Protein AF-A0A819VDP5-F1 (afdb_monomer)

Secondary structure (DSSP, 8-state):
------HHHHHHH--TT--EEEEESSBTTTTBPPPHHHHHHHHHHHHHHHHHHHHHHGGGPPPPEEEEE-----

Foldseek 3Di:
DLPDDPLVVVLVPDDPPQAEDEAEACDPPPRDHYDPVSVVSVVVSQVVVQVVQCVVPPPPRHGRHYDYDHDDDD

pLDDT: mean 91.13, std 9.49, range [53.34, 97.25]

Structure (mmCIF, N/CA/C/O backbone):
data_AF-A0A819VDP5-F1
#
_entry.id   AF-A0A819VDP5-F1
#
loop_
_atom_site.group_PDB
_atom_site.id
_atom_s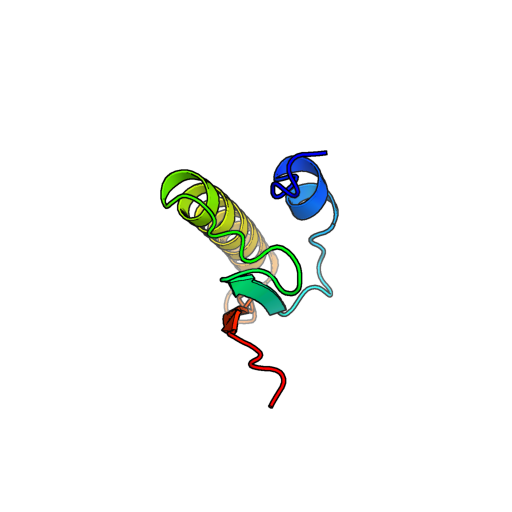ite.type_symbol
_atom_site.label_atom_id
_atom_site.label_alt_id
_atom_site.label_comp_id
_atom_site.label_asym_id
_atom_site.label_entity_id
_atom_site.label_seq_id
_atom_site.pdbx_PDB_ins_code
_atom_site.Cartn_x
_atom_site.Cartn_y
_atom_site.Cartn_z
_atom_site.occupancy
_atom_site.B_iso_or_equiv
_atom_site.auth_seq_id
_atom_site.auth_comp_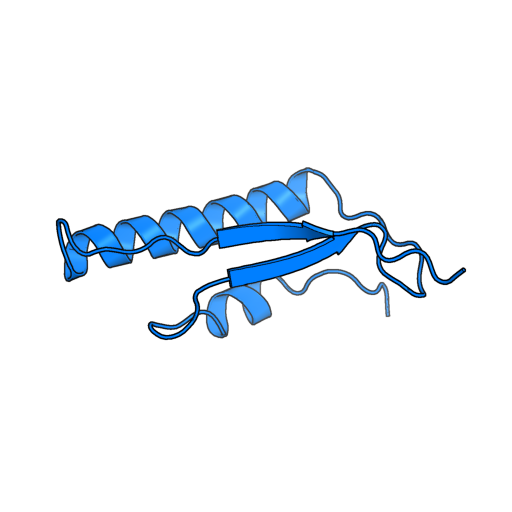id
_atom_site.auth_asym_id
_atom_site.auth_atom_id
_atom_site.pdbx_PDB_model_num
ATOM 1 N N . ASN A 1 1 ? 9.013 12.517 -15.986 1.00 58.28 1 ASN A N 1
ATOM 2 C CA . ASN A 1 1 ? 8.099 11.523 -15.379 1.00 58.28 1 ASN A CA 1
ATOM 3 C C . ASN A 1 1 ? 8.845 10.238 -15.088 1.00 58.28 1 ASN A C 1
ATOM 5 O O . ASN A 1 1 ? 9.255 9.575 -16.027 1.00 58.28 1 ASN A O 1
ATOM 9 N N . THR A 1 2 ? 9.038 9.897 -13.813 1.00 79.81 2 THR A N 1
ATOM 10 C CA . THR A 1 2 ? 9.777 8.693 -13.384 1.00 79.81 2 THR A CA 1
ATOM 11 C C . THR A 1 2 ? 8.871 7.490 -13.094 1.00 79.81 2 THR A C 1
ATOM 13 O O . THR A 1 2 ? 9.380 6.421 -12.766 1.00 79.81 2 THR A O 1
ATOM 16 N N . TYR A 1 3 ? 7.543 7.637 -13.209 1.00 85.12 3 TYR A N 1
ATOM 17 C CA . TYR A 1 3 ? 6.540 6.616 -12.849 1.00 85.12 3 TYR A CA 1
ATOM 18 C C . TYR A 1 3 ? 6.687 6.078 -11.413 1.00 85.12 3 TYR A C 1
ATOM 20 O O . TYR A 1 3 ? 6.320 4.941 -11.119 1.00 85.12 3 T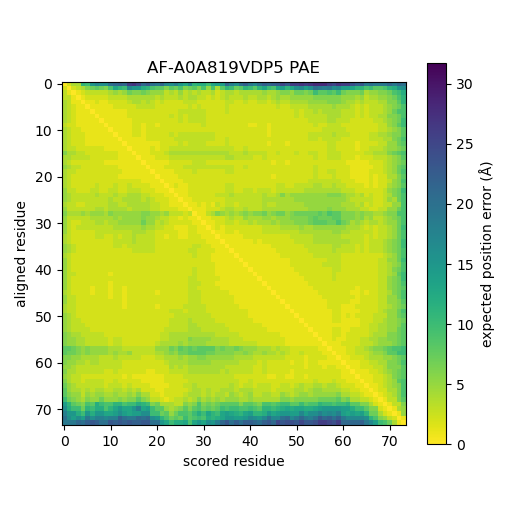YR A O 1
ATOM 28 N N . ASP A 1 4 ? 7.250 6.889 -10.516 1.00 87.88 4 ASP A N 1
ATOM 29 C CA . ASP A 1 4 ? 7.301 6.579 -9.090 1.00 87.88 4 ASP A CA 1
ATOM 30 C C . ASP A 1 4 ? 5.928 6.695 -8.436 1.00 87.88 4 ASP A C 1
ATOM 32 O O . ASP A 1 4 ? 5.057 7.453 -8.867 1.00 87.88 4 ASP A O 1
ATOM 36 N N . LEU A 1 5 ? 5.755 5.933 -7.360 1.00 90.81 5 LEU A N 1
ATOM 37 C CA . LEU A 1 5 ? 4.579 6.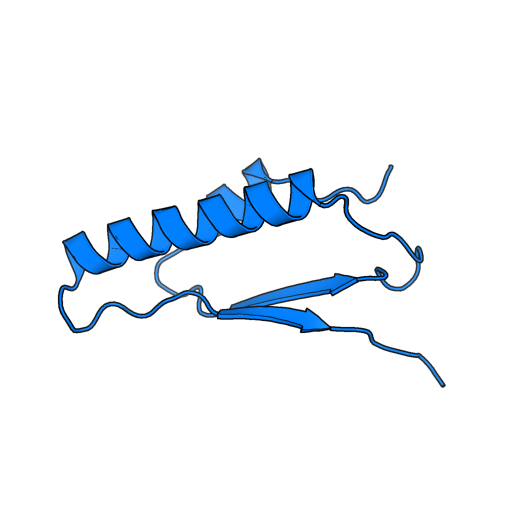030 -6.514 1.00 90.81 5 LEU A CA 1
ATOM 38 C C . LEU A 1 5 ? 4.592 7.371 -5.782 1.00 90.81 5 LEU A C 1
ATOM 40 O O . LEU A 1 5 ? 5.547 7.700 -5.081 1.00 90.81 5 LEU A O 1
ATOM 44 N N . ASN A 1 6 ? 3.497 8.118 -5.895 1.00 93.50 6 ASN A N 1
ATOM 45 C CA . ASN A 1 6 ? 3.276 9.293 -5.066 1.00 93.50 6 ASN A CA 1
ATOM 46 C C . ASN A 1 6 ? 2.661 8.854 -3.729 1.00 93.50 6 ASN A C 1
ATOM 48 O O . ASN A 1 6 ? 1.450 8.648 -3.620 1.00 93.50 6 ASN A O 1
ATOM 52 N N . ILE A 1 7 ? 3.522 8.682 -2.728 1.00 93.94 7 ILE A N 1
ATOM 53 C CA . ILE A 1 7 ? 3.162 8.153 -1.409 1.00 93.94 7 ILE A CA 1
ATOM 54 C C . ILE A 1 7 ? 2.125 9.036 -0.701 1.00 93.94 7 ILE A C 1
ATOM 56 O O . ILE A 1 7 ? 1.132 8.515 -0.189 1.00 93.94 7 ILE A O 1
ATOM 60 N N . ASP A 1 8 ? 2.293 10.358 -0.742 1.00 94.38 8 ASP A N 1
ATOM 61 C CA . ASP A 1 8 ? 1.358 11.297 -0.113 1.00 94.38 8 ASP A CA 1
ATOM 62 C C . ASP A 1 8 ? -0.014 11.265 -0.788 1.00 94.38 8 ASP A C 1
ATOM 64 O O . ASP A 1 8 ? -1.052 11.275 -0.122 1.00 94.38 8 ASP A O 1
ATOM 68 N N . HIS A 1 9 ? -0.040 11.158 -2.118 1.00 95.38 9 HIS A N 1
ATOM 69 C CA . HIS A 1 9 ? -1.290 11.029 -2.858 1.00 95.38 9 HIS A CA 1
ATOM 70 C C . HIS A 1 9 ? -2.040 9.743 -2.491 1.00 95.38 9 HIS A C 1
ATOM 72 O O . HIS A 1 9 ? -3.251 9.783 -2.275 1.00 95.38 9 HIS A O 1
ATOM 78 N N . ILE A 1 10 ? -1.332 8.613 -2.381 1.00 95.88 10 ILE A N 1
ATOM 79 C CA . ILE A 1 10 ? -1.925 7.328 -1.985 1.00 95.88 10 ILE A CA 1
ATOM 80 C C . ILE A 1 10 ? -2.488 7.424 -0.565 1.00 95.88 10 ILE A C 1
ATOM 82 O O . ILE A 1 10 ? -3.653 7.085 -0.352 1.00 95.88 10 ILE A O 1
ATOM 86 N N . LYS A 1 11 ? -1.704 7.952 0.384 1.00 96.25 11 LYS A N 1
ATOM 87 C CA . LYS A 1 11 ? -2.127 8.150 1.778 1.00 96.25 11 LYS A CA 1
ATOM 88 C C . LYS A 1 11 ? -3.419 8.961 1.868 1.00 96.25 11 LYS A C 1
ATOM 90 O O . LYS A 1 11 ? -4.361 8.537 2.527 1.00 96.25 11 LYS A O 1
ATOM 95 N N . ASN A 1 12 ? -3.499 10.074 1.140 1.00 97.19 12 ASN A N 1
ATOM 96 C CA . ASN A 1 12 ? -4.663 10.963 1.153 1.00 97.19 12 ASN A CA 1
ATOM 97 C C . ASN A 1 12 ? -5.910 10.372 0.469 1.00 97.19 12 ASN A C 1
ATOM 99 O O . ASN A 1 12 ? -7.012 10.891 0.645 1.00 97.19 12 ASN A O 1
ATOM 103 N N . LYS A 1 13 ? -5.763 9.307 -0.330 1.00 97.12 13 LYS A N 1
ATOM 104 C CA . LYS A 1 13 ? -6.883 8.628 -1.001 1.00 97.12 13 LYS A CA 1
ATOM 105 C C . LYS A 1 13 ? -7.450 7.453 -0.210 1.00 97.12 13 LYS A C 1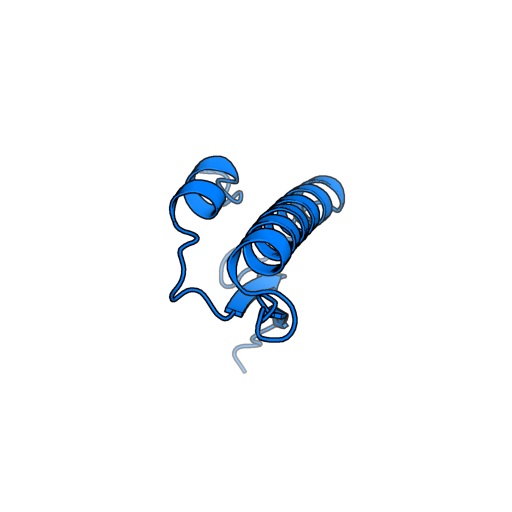
ATOM 107 O O . LYS A 1 13 ? -8.578 7.039 -0.494 1.00 97.12 13 LYS A O 1
ATOM 112 N N . ILE A 1 14 ? -6.716 6.927 0.770 1.00 96.81 14 ILE A N 1
ATOM 113 C CA . ILE A 1 14 ? -7.226 5.879 1.653 1.00 96.81 14 ILE A CA 1
ATOM 114 C C . ILE A 1 14 ? -8.371 6.446 2.497 1.00 96.81 14 ILE A C 1
ATOM 116 O O . ILE A 1 14 ? -8.264 7.501 3.112 1.00 96.81 14 ILE A O 1
ATOM 120 N N . ASN A 1 15 ? -9.491 5.730 2.521 1.00 95.50 15 ASN A N 1
ATOM 121 C CA . ASN A 1 15 ? -10.662 6.079 3.317 1.00 95.50 15 ASN A CA 1
ATOM 122 C C . ASN A 1 15 ? -11.321 4.819 3.904 1.00 95.50 15 ASN A C 1
ATOM 124 O O . ASN A 1 15 ? -10.805 3.704 3.787 1.00 95.50 15 ASN A O 1
ATOM 128 N N . ASN A 1 16 ? -12.475 4.977 4.555 1.00 94.06 16 ASN A N 1
ATOM 129 C CA . ASN A 1 16 ? -13.212 3.875 5.184 1.00 94.06 16 ASN A CA 1
ATOM 130 C C . ASN A 1 16 ? -13.734 2.815 4.192 1.00 94.06 16 ASN A C 1
ATOM 132 O O . ASN A 1 16 ? -13.990 1.681 4.598 1.00 94.06 16 ASN A O 1
ATOM 136 N N . LYS A 1 17 ? -13.865 3.154 2.905 1.00 95.25 17 LYS A N 1
ATOM 137 C CA . LYS A 1 17 ? -14.268 2.234 1.832 1.00 95.25 17 LYS A CA 1
ATOM 138 C C . LYS A 1 17 ? -13.081 1.532 1.171 1.00 95.25 17 LYS A C 1
ATOM 140 O O . LYS A 1 17 ? -13.291 0.547 0.472 1.00 95.25 17 LYS A O 1
ATOM 145 N N . THR A 1 18 ? -11.844 1.981 1.387 1.00 97.25 18 THR A N 1
ATOM 146 C CA . THR A 1 18 ? -10.654 1.321 0.831 1.00 97.25 18 THR A CA 1
ATOM 147 C C . THR A 1 18 ? -10.464 -0.052 1.476 1.00 97.25 18 THR A C 1
ATOM 149 O O . THR A 1 18 ? -10.256 -0.151 2.689 1.00 97.25 18 THR A O 1
ATOM 152 N N . LYS A 1 19 ? -10.536 -1.117 0.672 1.00 96.44 19 LYS A N 1
ATOM 153 C CA . LYS A 1 19 ? -10.378 -2.509 1.133 1.00 96.44 19 LYS A CA 1
ATOM 154 C C . LYS A 1 19 ? -9.099 -3.173 0.644 1.00 96.44 19 LYS A C 1
ATOM 156 O O . LYS A 1 19 ? -8.588 -4.058 1.322 1.00 96.44 19 LYS A O 1
ATOM 161 N N . VAL A 1 20 ? -8.586 -2.749 -0.508 1.00 96.06 20 VAL A N 1
ATOM 162 C CA . VAL A 1 20 ? -7.427 -3.365 -1.155 1.00 96.06 20 VAL A CA 1
ATOM 163 C C . VAL A 1 20 ? -6.540 -2.276 -1.755 1.00 96.06 20 VAL A C 1
ATOM 165 O O . VAL A 1 20 ? -7.049 -1.312 -2.326 1.00 96.06 20 VAL A O 1
ATOM 168 N N . LEU A 1 21 ? -5.227 -2.453 -1.639 1.00 95.31 21 LEU A N 1
ATOM 169 C CA . LEU A 1 21 ? -4.209 -1.779 -2.436 1.00 95.31 21 LEU A CA 1
ATOM 170 C C . LEU A 1 21 ? -3.524 -2.834 -3.314 1.00 95.31 21 LEU A C 1
ATOM 172 O O . LEU A 1 21 ? -2.934 -3.787 -2.801 1.00 95.31 21 LEU A O 1
ATOM 176 N N . ILE A 1 22 ? -3.611 -2.660 -4.631 1.00 94.19 22 ILE A N 1
ATOM 177 C CA . ILE A 1 22 ? -2.971 -3.536 -5.616 1.00 94.19 22 ILE A CA 1
ATOM 178 C C . ILE A 1 22 ? -1.856 -2.750 -6.293 1.00 94.19 22 ILE A C 1
ATOM 180 O O . ILE A 1 22 ? -2.095 -1.645 -6.778 1.00 94.19 22 ILE A O 1
ATOM 184 N N . ILE A 1 23 ? -0.656 -3.322 -6.342 1.00 93.06 23 ILE A N 1
ATOM 185 C CA . ILE A 1 23 ? 0.462 -2.771 -7.111 1.00 93.06 23 ILE A CA 1
ATOM 186 C C . ILE A 1 23 ? 0.860 -3.743 -8.214 1.00 93.06 23 ILE A C 1
ATOM 188 O O . ILE A 1 23 ? 0.912 -4.951 -7.994 1.00 93.06 23 ILE A O 1
ATOM 192 N N . ASN A 1 24 ? 1.157 -3.211 -9.396 1.00 91.75 24 ASN A N 1
ATOM 193 C CA . ASN A 1 24 ? 1.759 -3.988 -10.470 1.00 91.75 24 ASN A CA 1
ATOM 194 C C . ASN A 1 24 ? 3.273 -3.782 -10.413 1.00 91.75 24 ASN A C 1
ATOM 196 O O . ASN A 1 24 ? 3.736 -2.658 -10.607 1.00 91.75 24 ASN A O 1
ATOM 200 N N . SER A 1 25 ? 4.026 -4.824 -10.072 1.00 90.81 25 SER A N 1
ATOM 201 C CA . SER A 1 25 ? 5.485 -4.760 -9.963 1.00 90.81 25 SER A CA 1
ATOM 202 C C . SER A 1 25 ? 6.092 -6.065 -10.491 1.00 90.81 25 SER A C 1
ATOM 204 O O . SER A 1 25 ? 5.927 -7.089 -9.829 1.00 90.81 25 SER A O 1
ATOM 206 N N . PRO A 1 26 ? 6.809 -6.043 -11.634 1.00 92.56 26 PRO A N 1
ATOM 207 C CA . PRO A 1 26 ? 7.153 -4.860 -12.433 1.00 92.56 26 PRO A CA 1
ATOM 208 C C . PRO A 1 26 ? 5.936 -4.139 -13.040 1.00 92.56 26 PRO A C 1
ATOM 210 O O . PRO A 1 26 ? 5.005 -4.772 -13.529 1.00 92.56 26 PRO A O 1
ATOM 213 N N . HIS A 1 27 ? 5.938 -2.805 -13.013 1.00 89.00 27 HIS A N 1
ATOM 214 C CA . HIS A 1 27 ? 4.823 -1.988 -13.493 1.00 89.00 27 HIS A CA 1
ATOM 215 C C . HIS A 1 27 ? 4.670 -2.089 -15.018 1.00 89.00 27 HIS A C 1
ATOM 217 O O . HIS A 1 27 ? 5.543 -1.652 -15.761 1.00 89.00 27 HIS A O 1
ATOM 223 N N . ASN A 1 28 ? 3.548 -2.614 -15.510 1.00 89.00 28 ASN A N 1
ATOM 224 C CA . ASN A 1 28 ? 3.210 -2.597 -16.940 1.00 89.00 28 ASN A CA 1
ATOM 225 C C . ASN A 1 28 ? 2.756 -1.176 -17.361 1.00 89.00 28 ASN A C 1
ATOM 227 O O . ASN A 1 28 ? 1.882 -0.634 -16.680 1.00 89.00 28 ASN A O 1
ATOM 231 N N . PRO A 1 29 ? 3.292 -0.536 -18.428 1.00 89.81 29 PRO A N 1
ATOM 232 C CA . PRO A 1 29 ? 4.237 -1.038 -19.445 1.00 89.81 29 PRO A CA 1
ATOM 233 C C . PRO A 1 29 ? 5.709 -0.687 -19.205 1.00 89.81 29 PRO A C 1
ATOM 235 O O . PRO A 1 29 ? 6.572 -1.042 -19.999 1.00 89.81 29 PRO A O 1
ATOM 238 N N . THR A 1 30 ? 6.014 0.044 -18.136 1.00 90.06 30 THR A N 1
ATOM 239 C CA . THR A 1 30 ? 7.332 0.658 -17.923 1.00 90.06 30 THR A CA 1
ATOM 240 C C . THR A 1 30 ? 8.397 -0.307 -17.400 1.00 90.06 30 THR A C 1
ATOM 242 O O . THR A 1 30 ? 9.565 0.063 -17.341 1.00 90.06 30 THR A O 1
ATOM 245 N N . GLY A 1 31 ? 8.012 -1.509 -16.963 1.00 89.25 31 GLY A N 1
ATOM 246 C CA . GLY A 1 31 ? 8.892 -2.488 -16.321 1.00 89.25 31 GLY A CA 1
ATOM 247 C C . GLY A 1 31 ? 9.431 -2.036 -14.961 1.00 89.25 31 GLY A C 1
ATOM 248 O O . GLY A 1 31 ? 10.356 -2.648 -14.432 1.00 89.25 31 GLY A O 1
ATOM 249 N N . LYS A 1 32 ? 8.894 -0.953 -14.383 1.00 90.12 32 LYS A N 1
ATOM 250 C CA . LYS A 1 32 ? 9.467 -0.349 -13.179 1.00 90.12 32 LYS A CA 1
ATOM 251 C C . LYS A 1 32 ? 9.305 -1.259 -11.966 1.00 90.12 32 LYS A C 1
ATOM 253 O O . LYS A 1 32 ? 8.202 -1.706 -11.660 1.00 90.12 32 LYS A O 1
ATOM 258 N N . ILE A 1 33 ? 10.404 -1.452 -11.247 1.00 90.56 33 ILE A N 1
ATOM 259 C CA . ILE A 1 33 ? 10.444 -2.133 -9.954 1.00 90.56 33 ILE A CA 1
ATOM 260 C C . ILE A 1 33 ? 10.544 -1.059 -8.872 1.00 90.56 33 ILE A C 1
ATOM 262 O O . ILE A 1 33 ? 11.416 -0.189 -8.927 1.00 90.56 33 ILE A O 1
ATOM 266 N N . TYR A 1 34 ? 9.634 -1.090 -7.903 1.00 91.56 34 TYR A N 1
ATOM 267 C CA . TYR A 1 34 ? 9.671 -0.158 -6.779 1.00 91.56 34 TYR A CA 1
ATOM 268 C C . TYR A 1 34 ? 10.727 -0.581 -5.760 1.00 91.56 34 TYR A C 1
ATOM 270 O O . TYR A 1 34 ? 10.908 -1.769 -5.494 1.00 91.56 34 TYR A O 1
ATOM 278 N N . SER A 1 35 ? 11.421 0.398 -5.176 1.00 92.56 35 SER A N 1
ATOM 279 C CA . SER A 1 35 ? 12.441 0.120 -4.165 1.00 92.56 35 SER A CA 1
ATOM 280 C C . SER A 1 35 ? 11.828 -0.503 -2.908 1.00 92.56 35 SER A C 1
ATOM 282 O O . SER A 1 35 ? 10.673 -0.228 -2.567 1.00 92.56 35 SER A O 1
ATOM 284 N N . LEU A 1 36 ? 12.627 -1.281 -2.173 1.00 92.75 36 LEU A N 1
ATOM 285 C CA . LEU A 1 36 ? 12.223 -1.822 -0.874 1.00 92.75 36 LEU A CA 1
ATOM 286 C C . LEU A 1 36 ? 11.745 -0.709 0.068 1.00 92.75 36 LEU A C 1
ATOM 288 O O . LEU A 1 36 ? 10.683 -0.840 0.668 1.00 92.75 36 LEU A O 1
ATOM 292 N N . THR A 1 37 ? 12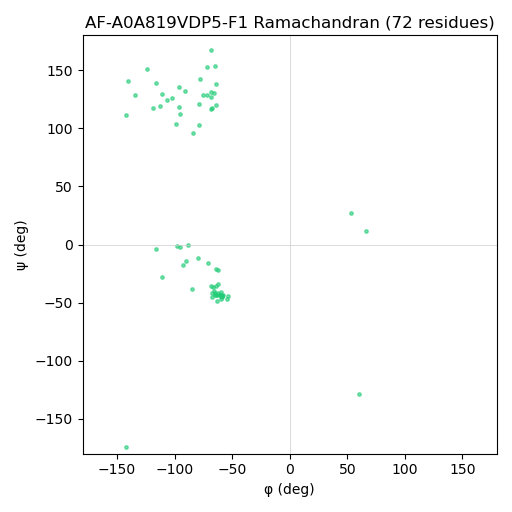.466 0.414 0.124 1.00 95.12 37 THR A N 1
ATOM 293 C CA . THR A 1 37 ? 12.105 1.581 0.940 1.00 95.12 37 THR A CA 1
ATOM 294 C C . THR A 1 37 ? 10.723 2.129 0.578 1.00 95.12 37 THR A C 1
ATOM 296 O O . THR A 1 37 ? 9.914 2.418 1.456 1.00 95.12 37 THR A O 1
ATOM 299 N N . THR A 1 38 ? 10.406 2.230 -0.716 1.00 93.88 38 THR A N 1
ATOM 300 C CA . THR A 1 38 ? 9.086 2.679 -1.191 1.00 93.88 38 THR A CA 1
ATOM 301 C C . THR A 1 38 ? 7.978 1.712 -0.768 1.00 93.88 38 THR A C 1
ATOM 303 O O . THR A 1 38 ? 6.919 2.143 -0.313 1.00 93.88 38 THR A O 1
ATOM 306 N N . LEU A 1 39 ? 8.218 0.403 -0.885 1.00 93.75 39 LEU A N 1
ATOM 307 C CA . LEU A 1 39 ? 7.256 -0.625 -0.479 1.00 93.75 39 LEU A CA 1
ATOM 308 C C . LEU A 1 39 ? 7.068 -0.670 1.046 1.00 93.75 39 LEU A C 1
ATOM 310 O O . LEU A 1 39 ? 5.949 -0.852 1.519 1.00 93.75 39 LEU A O 1
ATOM 314 N N . GLN A 1 40 ? 8.132 -0.437 1.817 1.00 94.81 40 GLN A N 1
ATOM 315 C CA . GLN A 1 40 ? 8.073 -0.310 3.275 1.00 94.81 40 GLN A CA 1
ATOM 316 C C . GLN A 1 40 ? 7.260 0.916 3.702 1.00 94.81 40 GLN A C 1
ATOM 318 O O . GLN A 1 40 ? 6.405 0.800 4.577 1.00 94.81 40 GLN A O 1
ATOM 323 N N . LEU A 1 41 ? 7.452 2.068 3.049 1.00 95.50 41 LEU A N 1
ATOM 324 C CA . LEU A 1 41 ? 6.640 3.267 3.293 1.00 95.50 41 LEU A CA 1
ATOM 325 C C . LEU A 1 41 ? 5.149 3.006 3.037 1.00 95.50 41 LEU A C 1
ATOM 327 O O . LEU A 1 41 ? 4.314 3.374 3.863 1.00 95.50 41 LEU A O 1
ATOM 331 N N . LEU A 1 42 ? 4.812 2.323 1.937 1.00 95.19 42 LEU A N 1
ATOM 332 C CA . LEU A 1 42 ? 3.435 1.899 1.666 1.00 95.19 42 LEU A CA 1
ATOM 333 C C . LEU A 1 42 ? 2.889 0.974 2.759 1.00 95.19 42 LEU A C 1
ATOM 335 O O . LEU A 1 42 ? 1.777 1.189 3.235 1.00 95.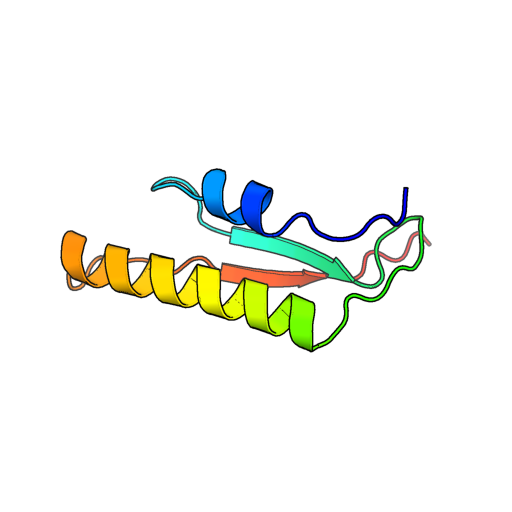19 42 LEU A O 1
ATOM 339 N N . SER A 1 43 ? 3.667 -0.028 3.172 1.00 94.25 43 SER A N 1
ATOM 340 C CA . SER A 1 43 ? 3.269 -0.957 4.234 1.00 94.25 43 SER A CA 1
ATOM 341 C C . SER A 1 43 ? 2.977 -0.224 5.543 1.00 94.25 43 SER A C 1
ATOM 343 O O . SER A 1 43 ? 1.951 -0.479 6.169 1.00 94.25 43 SER A O 1
ATOM 345 N N . ASN A 1 44 ? 3.830 0.728 5.930 1.00 96.56 44 ASN A N 1
ATOM 346 C CA . ASN A 1 44 ? 3.648 1.514 7.150 1.00 96.56 44 ASN A CA 1
ATOM 347 C C . ASN A 1 44 ? 2.357 2.338 7.106 1.00 96.56 44 ASN A C 1
ATOM 349 O O . ASN A 1 44 ? 1.606 2.339 8.074 1.00 96.56 44 ASN A O 1
ATOM 353 N N . ILE A 1 45 ? 2.034 2.952 5.962 1.00 96.56 45 ILE A N 1
ATOM 354 C CA . ILE A 1 45 ? 0.766 3.677 5.791 1.00 96.56 45 ILE A CA 1
ATOM 355 C C . ILE A 1 45 ? -0.435 2.747 5.992 1.00 96.56 45 ILE A C 1
ATOM 357 O O . ILE A 1 45 ? -1.388 3.115 6.676 1.00 96.56 45 ILE A O 1
ATOM 361 N N . LEU A 1 46 ? -0.410 1.540 5.419 1.00 96.56 46 LEU A N 1
ATOM 362 C CA . LEU A 1 46 ? -1.513 0.587 5.572 1.00 96.56 46 LEU A CA 1
ATOM 363 C C . LEU A 1 46 ? -1.656 0.084 7.015 1.00 96.56 46 LEU A C 1
ATOM 365 O O . LEU A 1 46 ? -2.782 -0.090 7.484 1.00 96.56 46 LEU A O 1
ATOM 369 N N . LEU A 1 47 ? -0.540 -0.120 7.721 1.00 96.50 47 LEU A N 1
ATOM 370 C CA . LEU A 1 47 ? -0.529 -0.502 9.135 1.00 96.50 47 LEU A CA 1
ATOM 371 C C . LEU A 1 47 ? -1.063 0.621 10.030 1.00 96.50 47 LEU A C 1
ATOM 373 O O . LEU A 1 47 ? -1.926 0.365 10.867 1.00 96.50 47 LEU A O 1
ATOM 377 N N . ASP A 1 48 ? -0.630 1.864 9.814 1.00 96.88 48 ASP A N 1
ATOM 378 C CA . ASP A 1 48 ? -1.128 3.033 10.548 1.00 96.88 48 ASP A CA 1
ATOM 379 C C . ASP A 1 48 ? -2.640 3.203 10.365 1.00 96.88 48 ASP A C 1
ATOM 381 O O . ASP A 1 48 ? -3.379 3.408 11.331 1.00 96.88 48 ASP A O 1
ATOM 385 N N . GLU A 1 49 ? -3.128 3.075 9.129 1.00 96.88 49 GLU A N 1
ATOM 386 C CA . GLU A 1 49 ? -4.563 3.121 8.843 1.00 96.88 49 GLU A CA 1
ATOM 387 C C . GLU A 1 49 ? -5.317 1.954 9.487 1.00 96.88 49 GLU A C 1
ATOM 389 O O . GLU A 1 49 ? -6.436 2.130 9.976 1.00 96.88 49 GLU A O 1
ATOM 394 N N . TYR A 1 50 ? -4.710 0.769 9.560 1.00 96.44 50 TYR A N 1
ATOM 395 C CA . TYR A 1 50 ? -5.303 -0.358 10.269 1.00 96.44 50 TYR A CA 1
ATOM 396 C C . TYR A 1 50 ? -5.368 -0.126 11.786 1.00 96.44 50 TYR A C 1
ATOM 398 O O . TYR A 1 50 ? -6.407 -0.388 12.389 1.00 96.44 50 TYR A O 1
ATOM 406 N N . HIS A 1 51 ? -4.329 0.437 12.408 1.00 96.69 51 HIS A N 1
ATOM 407 C CA . HIS A 1 51 ? -4.353 0.806 13.827 1.00 96.69 51 HIS A CA 1
ATOM 408 C C . HIS A 1 51 ? -5.452 1.831 14.134 1.00 96.69 51 HIS A C 1
ATOM 410 O O . HIS A 1 51 ? -6.212 1.653 15.086 1.00 96.69 51 HIS A O 1
ATOM 416 N N . LYS A 1 52 ? -5.617 2.858 13.289 1.00 96.38 52 LYS A N 1
ATOM 417 C CA . LYS A 1 52 ? -6.720 3.828 13.421 1.00 96.38 52 LYS A CA 1
ATOM 418 C C . LYS A 1 52 ? -8.089 3.156 13.329 1.00 96.38 52 LYS A C 1
ATOM 420 O O . LYS A 1 52 ? -9.003 3.493 14.079 1.00 96.38 52 LYS A O 1
ATOM 425 N N . ARG A 1 53 ? -8.250 2.191 12.418 1.00 96.75 53 ARG A N 1
ATOM 426 C CA . ARG A 1 53 ? -9.493 1.414 12.292 1.00 96.75 53 ARG A CA 1
ATOM 427 C C . ARG A 1 53 ? -9.752 0.558 13.525 1.00 96.75 53 ARG A C 1
ATOM 429 O O . ARG A 1 53 ? -10.891 0.535 13.971 1.00 96.75 53 ARG A O 1
ATOM 436 N N . GLN A 1 54 ? -8.732 -0.084 14.090 1.00 96.62 54 GLN A N 1
ATOM 437 C CA . GLN A 1 54 ? -8.862 -0.851 15.334 1.00 96.62 54 GLN A CA 1
ATOM 438 C C . GLN A 1 54 ? -9.324 0.032 16.495 1.00 96.62 54 GLN A C 1
ATOM 440 O O . GLN A 1 54 ? -10.256 -0.333 17.200 1.00 96.62 54 GLN A O 1
ATOM 445 N N . GLN A 1 55 ? -8.764 1.236 16.635 1.00 96.88 55 GLN A N 1
ATOM 446 C CA . GLN A 1 55 ? -9.208 2.191 17.659 1.00 96.88 55 GLN A CA 1
ATOM 447 C C . GLN A 1 55 ? -10.669 2.624 17.470 1.00 96.88 55 GLN A C 1
ATOM 449 O O . GLN A 1 55 ? -11.376 2.855 18.446 1.00 96.88 55 GLN A O 1
ATOM 454 N N . LYS A 1 56 ? -11.133 2.733 16.219 1.00 96.12 56 LYS A N 1
ATOM 455 C CA . LYS A 1 56 ? -12.488 3.200 15.899 1.00 96.12 56 LYS A CA 1
ATOM 456 C C . LYS A 1 56 ? -13.558 2.103 15.934 1.00 96.12 56 LYS A C 1
ATOM 458 O O . LYS A 1 56 ? -14.688 2.386 16.315 1.00 96.12 56 LYS A O 1
ATOM 463 N N . TYR A 1 57 ? -13.233 0.900 15.469 1.00 96.00 57 TYR A N 1
ATOM 464 C CA . TYR A 1 57 ? -14.196 -0.183 15.234 1.00 96.00 57 TYR A CA 1
ATOM 465 C C . TYR A 1 57 ? -13.955 -1.416 16.120 1.00 96.00 57 TYR A C 1
ATOM 467 O O . TYR A 1 57 ? -14.730 -2.364 16.057 1.00 96.00 57 TYR A O 1
ATOM 475 N N . GLY A 1 58 ? -12.896 -1.433 16.937 1.00 95.25 58 GLY A N 1
ATOM 476 C CA . GLY A 1 58 ? -12.588 -2.552 17.827 1.00 95.25 58 GLY A CA 1
ATOM 477 C C . GLY A 1 58 ? -12.370 -3.861 17.066 1.00 95.25 58 GLY A C 1
ATOM 478 O O . GLY A 1 58 ? -11.606 -3.905 16.100 1.00 95.25 58 GLY A O 1
ATOM 479 N N . SER A 1 59 ? -13.065 -4.919 17.494 1.00 93.00 59 SER A N 1
ATOM 480 C CA . SER A 1 59 ? -12.997 -6.263 16.899 1.00 93.00 59 SER A CA 1
ATOM 481 C C . SER A 1 59 ? -13.456 -6.326 15.441 1.00 93.00 59 SER A C 1
ATOM 483 O O . SER A 1 59 ? -13.044 -7.229 14.718 1.00 93.00 59 SER A O 1
ATOM 485 N N . ASP A 1 60 ? -14.265 -5.365 14.990 1.00 95.00 60 ASP A N 1
ATOM 486 C CA . ASP A 1 60 ? -14.827 -5.349 13.634 1.00 95.00 60 ASP A CA 1
ATOM 487 C C . ASP A 1 60 ? -13.904 -4.650 12.621 1.00 95.00 60 ASP A C 1
ATOM 489 O O . ASP A 1 60 ? -14.219 -4.526 11.431 1.00 95.00 60 ASP A O 1
ATOM 493 N N . ALA A 1 61 ? -12.751 -4.150 13.076 1.00 95.56 61 ALA A N 1
ATOM 494 C CA . ALA A 1 61 ? -11.803 -3.450 12.230 1.00 95.56 61 ALA A CA 1
ATOM 495 C C . ALA A 1 61 ? -11.225 -4.371 11.150 1.00 95.56 61 ALA A C 1
ATOM 497 O O . ALA A 1 61 ? -10.539 -5.352 11.423 1.00 95.56 61 ALA A O 1
ATOM 498 N N . GLN A 1 62 ? -11.441 -4.001 9.887 1.00 94.75 62 GLN A N 1
ATOM 499 C CA . GLN A 1 62 ? -10.881 -4.726 8.750 1.00 94.75 62 GLN A CA 1
ATOM 500 C C . GLN A 1 62 ? -9.577 -4.086 8.254 1.00 94.75 62 GLN A C 1
ATOM 502 O O . GLN A 1 62 ? -9.536 -2.856 8.059 1.00 94.75 62 GLN A O 1
ATOM 507 N N . PRO A 1 63 ? -8.542 -4.896 7.963 1.00 95.12 63 PRO A N 1
ATOM 508 C CA . PRO A 1 63 ? -7.324 -4.406 7.338 1.00 95.12 63 PRO A CA 1
ATOM 509 C C . PRO A 1 63 ? -7.580 -3.960 5.895 1.00 95.12 63 PRO A C 1
ATOM 511 O O . PRO A 1 63 ? -8.627 -4.228 5.297 1.00 95.12 63 PRO A O 1
ATOM 514 N N . ILE A 1 64 ? -6.598 -3.263 5.330 1.00 96.44 64 ILE A N 1
ATOM 515 C CA . ILE A 1 64 ? -6.509 -3.036 3.888 1.00 96.44 64 ILE A CA 1
ATOM 516 C C . ILE A 1 64 ? -5.578 -4.107 3.336 1.00 96.44 64 ILE A C 1
ATOM 518 O O . ILE A 1 64 ? -4.411 -4.174 3.714 1.00 96.44 64 ILE A O 1
ATOM 522 N N . TRP A 1 65 ? -6.085 -4.952 2.447 1.00 93.88 65 TRP A N 1
ATOM 523 C CA . TRP A 1 65 ? -5.285 -6.013 1.851 1.00 93.88 65 TRP A CA 1
ATOM 524 C C . TRP A 1 65 ? -4.274 -5.433 0.869 1.00 93.88 65 TRP A C 1
ATOM 526 O O . TRP A 1 65 ? -4.642 -4.680 -0.029 1.00 93.88 65 TRP A O 1
ATOM 536 N N . PHE A 1 66 ? -3.008 -5.812 1.018 1.00 93.75 66 PHE A N 1
ATOM 537 C CA . PHE A 1 66 ? -1.942 -5.417 0.107 1.00 93.75 66 PHE A CA 1
ATOM 538 C C . PHE A 1 66 ? -1.533 -6.594 -0.772 1.00 93.75 66 PHE A C 1
ATOM 540 O O . PHE A 1 66 ? -1.189 -7.664 -0.264 1.00 93.75 66 PHE A O 1
ATOM 547 N N . ARG A 1 67 ? -1.584 -6.411 -2.095 1.00 90.81 67 ARG A N 1
ATOM 548 C CA . ARG A 1 67 ? -1.154 -7.427 -3.062 1.00 90.81 67 ARG A CA 1
ATOM 549 C C . ARG A 1 67 ? -0.288 -6.808 -4.149 1.00 90.81 67 ARG A C 1
ATOM 551 O O . ARG A 1 67 ? -0.685 -5.838 -4.790 1.00 90.81 67 ARG A O 1
ATOM 558 N N . ALA A 1 68 ? 0.872 -7.415 -4.373 1.00 86.69 68 ALA A N 1
ATOM 559 C CA . ALA A 1 68 ? 1.646 -7.206 -5.583 1.00 86.69 68 ALA A CA 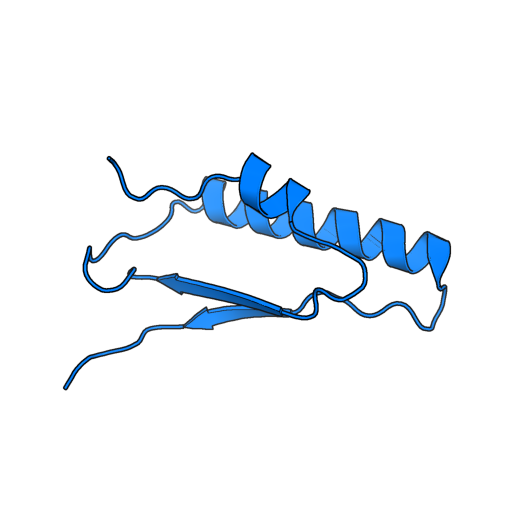1
ATOM 560 C C . ALA A 1 68 ? 1.228 -8.249 -6.621 1.00 86.69 68 ALA A C 1
ATOM 562 O O . ALA A 1 68 ? 1.120 -9.433 -6.299 1.00 86.69 68 ALA A O 1
ATOM 563 N N . VAL A 1 69 ? 0.966 -7.801 -7.843 1.00 85.69 69 VAL A N 1
ATOM 564 C CA . VAL A 1 69 ? 0.631 -8.653 -8.984 1.00 85.69 69 VAL A CA 1
ATOM 565 C C . VAL A 1 69 ? 1.605 -8.380 -10.121 1.00 85.69 69 VAL A C 1
ATOM 567 O O . VAL A 1 69 ? 2.122 -7.272 -10.246 1.00 85.69 69 VAL A O 1
ATOM 570 N N . GLN A 1 70 ? 1.840 -9.391 -10.950 1.00 77.69 70 GLN A N 1
ATOM 571 C CA . GLN A 1 70 ? 2.555 -9.259 -12.211 1.00 77.69 70 GLN A CA 1
ATOM 572 C C . GLN A 1 70 ? 1.595 -9.678 -13.321 1.00 77.69 70 GLN A C 1
ATOM 574 O O . GLN A 1 70 ? 1.130 -10.815 -13.345 1.00 77.69 70 GLN A O 1
ATOM 579 N N . LEU A 1 71 ? 1.273 -8.751 -14.221 1.00 64.69 71 LEU A N 1
ATOM 580 C CA . LEU A 1 71 ? 0.490 -9.048 -15.419 1.00 64.69 71 LEU A CA 1
ATOM 581 C C . LEU A 1 71 ? 1.451 -9.203 -16.598 1.00 64.69 71 LEU A C 1
ATOM 583 O O . LEU A 1 71 ? 1.968 -8.209 -17.108 1.00 64.69 71 LEU A O 1
ATOM 587 N N . THR A 1 72 ? 1.702 -10.441 -17.018 1.00 60.31 72 THR A N 1
ATOM 588 C CA . THR A 1 72 ? 2.345 -10.735 -18.303 1.00 60.31 72 THR A CA 1
ATOM 589 C C . THR A 1 72 ? 1.309 -10.610 -19.415 1.00 60.31 72 THR A C 1
ATOM 591 O O . THR A 1 72 ? 0.301 -11.311 -19.396 1.00 60.31 72 THR A O 1
ATOM 594 N N . LEU A 1 73 ? 1.550 -9.716 -20.376 1.00 58.16 73 LEU A N 1
ATOM 595 C CA . LEU A 1 73 ? 0.848 -9.732 -21.659 1.00 58.16 73 LEU A CA 1
ATOM 596 C C . LEU A 1 73 ? 1.506 -10.834 -22.504 1.00 58.16 73 LEU A C 1
ATOM 598 O O . LEU A 1 73 ? 2.636 -10.650 -22.952 1.00 58.16 73 LEU A O 1
ATOM 602 N N . THR A 1 74 ? 0.854 -11.992 -22.620 1.00 53.34 74 THR A N 1
ATOM 603 C CA . THR A 1 74 ? 1.162 -13.013 -23.639 1.00 53.34 74 THR A CA 1
ATOM 604 C C . THR A 1 74 ? 0.409 -12.711 -24.917 1.00 53.34 74 THR A C 1
ATOM 606 O O . THR A 1 74 ? -0.794 -12.385 -24.785 1.00 53.34 74 THR A O 1
#

Solvent-accessible surface area (backbone atoms only — not comparable to full-atom values): 4679 Å² total; per-residue (Å²): 137,86,86,70,84,59,63,68,63,53,60,74,65,62,52,95,80,56,50,68,49,78,43,55,54,49,23,80,92,77,61,46,70,77,52,70,68,59,54,50,54,51,51,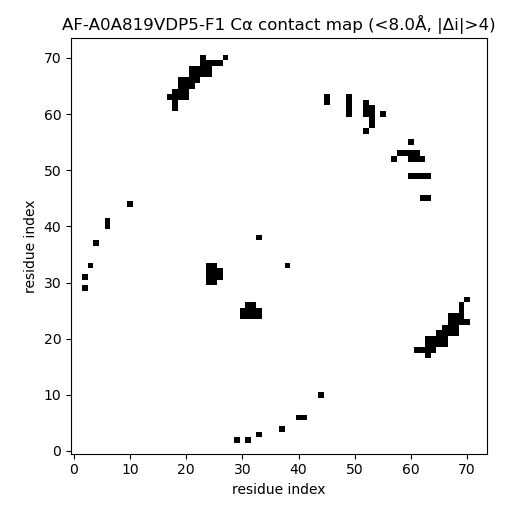50,53,47,48,54,54,31,52,55,34,32,76,74,49,48,94,74,41,70,66,54,47,79,44,78,40,69,80,80,87,126

Radius of gyration: 13.97 Å; Cα contacts (8 Å, |Δi|>4): 63; chains: 1; bounding box: 27×24×42 Å

Nearest PDB structures (foldseek):
  1bkg-assembly1_B  TM=9.151E-01  e=3.205E-02  Thermus thermophilus HB8
  8fft-assembly1_B  TM=9.131E-01  e=4.801E-02  Dolichospermum flos-aquae
  8fft-assembly2_C  TM=9.170E-01  e=5.493E-02  Dolichospermum flos-aquae
  8fft-assembly2_D  TM=9.091E-01  e=1.232E-01  Dolichospermum flos-aquae
  3ffh-assembly1_A  TM=8.548E-01  e=1.410E-01  Listeria innocua

Mean predicted aligned error: 3.79 Å

Sequence (74 aa):
NTYDLNIDHIKNKINNKTKVLIINSPHNPTGKIYSLTTLQLLSNILLDEYHKRQQKYGSDAQPIWFRAVQLTLT